Protein AF-A0A2M7BAM0-F1 (afdb_monomer_lite)

pLDDT: mean 93.55, std 6.72, range [64.44, 98.31]

Structure (mmCIF, N/CA/C/O backbone):
data_AF-A0A2M7BAM0-F1
#
_entry.id   AF-A0A2M7BAM0-F1
#
loop_
_atom_site.group_PDB
_atom_site.id
_atom_site.type_symbol
_atom_site.label_atom_id
_atom_site.label_alt_id
_atom_site.label_comp_id
_atom_site.label_asym_id
_atom_site.label_entity_id
_atom_site.label_seq_id
_atom_site.pdbx_PDB_ins_code
_atom_site.Cartn_x
_atom_site.Cartn_y
_atom_site.Cartn_z
_atom_site.occupancy
_atom_site.B_iso_or_equiv
_atom_site.auth_seq_id
_atom_site.auth_comp_id
_atom_site.auth_asym_id
_atom_site.auth_atom_id
_atom_site.pdbx_PDB_model_num
ATOM 1 N N . MET A 1 1 ? -12.198 2.699 -4.569 1.00 69.12 1 MET A N 1
ATOM 2 C CA . MET A 1 1 ? -11.039 1.884 -4.142 1.00 69.12 1 MET A CA 1
ATOM 3 C C . MET A 1 1 ? -11.074 1.755 -2.625 1.00 69.12 1 MET A C 1
ATOM 5 O O . MET A 1 1 ? -11.613 2.648 -1.986 1.00 69.12 1 MET A O 1
ATOM 9 N N . ASN A 1 2 ? -10.589 0.647 -2.051 1.00 89.81 2 ASN A N 1
ATOM 10 C CA . ASN A 1 2 ? -10.569 0.435 -0.593 1.00 89.81 2 ASN A CA 1
ATOM 11 C C . ASN A 1 2 ? -9.274 0.975 0.049 1.00 89.81 2 ASN A C 1
ATOM 13 O O . ASN A 1 2 ? -8.583 0.290 0.798 1.00 89.81 2 ASN A O 1
ATOM 17 N N . ASP A 1 3 ? -8.911 2.208 -0.272 1.00 94.56 3 ASP A N 1
ATOM 18 C CA . ASP A 1 3 ? -7.627 2.828 0.066 1.00 94.56 3 ASP A CA 1
ATOM 19 C C . ASP A 1 3 ? -7.725 3.891 1.163 1.00 94.56 3 ASP A C 1
ATOM 21 O O . ASP A 1 3 ? -6.706 4.414 1.590 1.00 94.56 3 ASP A O 1
ATOM 25 N N . ARG A 1 4 ? -8.923 4.191 1.672 1.00 95.38 4 ARG A N 1
ATOM 26 C CA . ARG A 1 4 ? -9.124 5.192 2.728 1.00 95.38 4 ARG A CA 1
ATOM 27 C C . ARG A 1 4 ? -10.186 4.780 3.740 1.00 95.38 4 ARG A C 1
ATOM 29 O O . ARG A 1 4 ? -10.958 3.858 3.476 1.00 95.38 4 ARG A O 1
ATOM 36 N N . VAL A 1 5 ? -10.187 5.433 4.893 1.00 94.94 5 VAL A N 1
ATOM 37 C CA . VAL A 1 5 ? -11.162 5.279 5.984 1.00 94.94 5 VAL A CA 1
ATOM 38 C C . VAL A 1 5 ? -11.566 6.686 6.444 1.00 94.94 5 VAL A C 1
ATOM 40 O O . VAL A 1 5 ? -10.683 7.544 6.505 1.00 94.94 5 VAL A O 1
ATOM 43 N N . PRO A 1 6 ? -12.853 6.975 6.717 1.00 96.06 6 PRO A N 1
ATOM 44 C CA . PRO A 1 6 ? -13.254 8.268 7.271 1.00 96.06 6 PRO A CA 1
ATOM 45 C C . PRO A 1 6 ? -12.536 8.559 8.592 1.00 96.06 6 PRO A C 1
ATOM 47 O O . PRO A 1 6 ? -12.412 7.673 9.437 1.00 96.06 6 PRO A O 1
ATOM 50 N N . GLU A 1 7 ? -12.080 9.797 8.777 1.00 95.00 7 GLU A N 1
ATOM 51 C CA . GLU A 1 7 ? -11.360 10.215 9.988 1.00 95.00 7 GLU A CA 1
ATOM 52 C C . GLU A 1 7 ? -12.178 9.964 11.266 1.00 95.00 7 GLU A C 1
ATOM 54 O O . GLU A 1 7 ? -11.636 9.503 12.269 1.00 95.00 7 GLU A O 1
ATOM 59 N N . GLU A 1 8 ? -13.488 10.218 11.222 1.00 94.62 8 GLU A N 1
ATOM 60 C CA . GLU A 1 8 ? -14.404 9.989 12.347 1.00 94.62 8 GLU A CA 1
ATOM 61 C C . GLU A 1 8 ? -14.418 8.516 12.769 1.00 94.62 8 GLU A C 1
ATOM 63 O O . GLU A 1 8 ? -14.233 8.207 13.943 1.00 94.62 8 GLU A O 1
ATOM 68 N N . THR A 1 9 ? -14.498 7.596 11.802 1.00 94.50 9 THR A N 1
ATOM 69 C CA . THR A 1 9 ? -14.446 6.151 12.063 1.00 94.50 9 THR A CA 1
ATOM 70 C C . THR A 1 9 ? -13.139 5.742 12.739 1.00 94.50 9 THR A C 1
ATOM 72 O O . THR A 1 9 ? -13.150 4.917 13.646 1.00 94.50 9 THR A O 1
ATOM 75 N N . VAL A 1 10 ? -12.006 6.320 12.328 1.00 92.94 10 VAL A N 1
ATOM 76 C CA . VAL A 1 10 ? -10.696 6.022 12.935 1.00 92.94 10 VAL A CA 1
ATOM 77 C C . VAL A 1 10 ? -10.641 6.501 14.387 1.00 92.94 10 VAL A C 1
ATOM 79 O O . VAL A 1 10 ? -10.149 5.773 15.249 1.00 92.94 10 VAL A O 1
ATOM 82 N N . LYS A 1 11 ? -11.166 7.701 14.668 1.00 90.06 11 LYS A N 1
ATOM 83 C CA . LYS A 1 11 ? -11.223 8.265 16.027 1.00 90.06 11 LYS A CA 1
ATOM 84 C C . LYS A 1 11 ? -12.086 7.426 16.969 1.00 90.06 11 LYS A C 1
ATOM 86 O O . LYS A 1 11 ? -11.747 7.300 18.141 1.00 90.06 11 LYS A O 1
ATOM 91 N N . GLU A 1 12 ? -13.175 6.858 16.462 1.00 92.75 12 GLU A N 1
ATOM 92 C CA . GLU A 1 12 ? -14.102 6.032 17.243 1.00 92.75 12 GLU A CA 1
ATOM 93 C C . GLU A 1 12 ? -13.599 4.599 17.457 1.00 92.75 12 GLU A C 1
ATOM 95 O O . GLU A 1 12 ? -13.770 4.043 18.540 1.00 92.75 12 GLU A O 1
ATOM 100 N N . ALA A 1 13 ? -12.976 3.995 16.440 1.00 87.81 13 ALA A N 1
ATOM 101 C CA . ALA A 1 13 ? -12.634 2.573 16.448 1.00 87.81 13 ALA A CA 1
ATOM 102 C C . ALA A 1 13 ? -11.482 2.211 17.402 1.00 87.81 13 ALA A C 1
ATOM 104 O O . ALA A 1 13 ? -11.405 1.067 17.848 1.00 87.81 13 ALA A O 1
ATOM 105 N N . ASN A 1 14 ? -10.590 3.161 17.721 1.00 83.19 14 ASN A N 1
ATOM 106 C CA . ASN A 1 14 ? -9.398 2.943 18.558 1.00 83.19 14 ASN A CA 1
ATOM 107 C C . ASN A 1 14 ? -8.575 1.697 18.145 1.00 83.19 14 ASN A C 1
ATOM 109 O O . ASN A 1 14 ? -8.032 0.971 18.981 1.00 83.19 14 ASN A O 1
ATOM 113 N N . GLU A 1 15 ? -8.511 1.428 16.839 1.00 89.44 15 GLU A N 1
ATOM 114 C CA . GLU A 1 15 ? -7.753 0.315 16.270 1.00 89.44 15 GLU A CA 1
ATOM 115 C C . GLU A 1 15 ? -6.288 0.703 16.003 1.00 89.44 15 GLU A C 1
ATOM 117 O O . GLU A 1 15 ? -5.985 1.878 15.768 1.00 89.44 15 GLU A O 1
ATOM 122 N N . PRO A 1 16 ? -5.356 -0.271 15.980 1.00 92.38 16 PRO A N 1
ATOM 123 C CA . PRO A 1 16 ? -3.987 -0.026 15.544 1.00 92.38 16 PRO A CA 1
ATOM 124 C C . PRO A 1 16 ? -3.931 0.598 14.144 1.00 92.38 16 PRO A C 1
ATOM 126 O O . PRO A 1 16 ? -4.597 0.147 13.217 1.00 92.38 16 PRO A O 1
ATOM 129 N N . SER A 1 17 ? -3.072 1.600 13.956 1.00 94.19 17 SER A N 1
ATOM 130 C CA . SER A 1 17 ? -2.849 2.235 12.651 1.00 94.19 17 SER A CA 1
ATOM 131 C C . SER A 1 17 ? -1.846 1.485 11.768 1.00 94.19 17 SER A C 1
ATOM 133 O O . SER A 1 17 ? -1.596 1.909 10.644 1.00 94.19 17 SER A O 1
ATOM 135 N 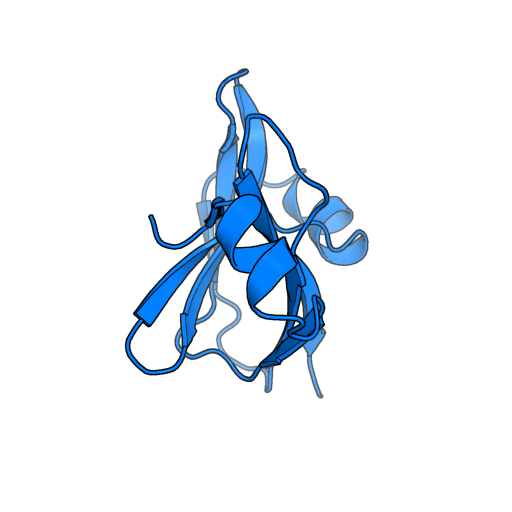N . LEU A 1 18 ? -1.255 0.386 12.247 1.00 96.94 18 LEU A N 1
ATOM 136 C CA . LEU A 1 18 ? -0.233 -0.381 11.538 1.00 96.94 18 LEU A CA 1
ATOM 137 C C . LEU A 1 18 ? -0.501 -1.880 11.663 1.00 96.94 18 LEU A C 1
ATOM 139 O O . LEU A 1 18 ? -0.610 -2.410 12.767 1.00 96.94 18 LEU A O 1
ATOM 143 N N . TYR A 1 19 ? -0.532 -2.566 10.523 1.00 97.38 19 TYR A N 1
ATOM 144 C CA . TYR A 1 19 ? -0.751 -4.006 10.447 1.00 97.38 19 TYR A CA 1
ATOM 145 C C . TYR A 1 19 ? 0.337 -4.687 9.629 1.00 97.38 19 TYR A C 1
ATOM 147 O O . TYR A 1 19 ? 0.720 -4.196 8.570 1.00 97.38 19 TYR A O 1
ATOM 155 N N . LEU A 1 20 ? 0.781 -5.859 10.085 1.00 97.62 20 LEU A N 1
ATOM 156 C CA . LEU A 1 20 ? 1.565 -6.792 9.280 1.00 97.62 20 LEU A CA 1
ATOM 157 C C . LEU A 1 20 ? 0.610 -7.796 8.627 1.00 97.62 20 LEU A C 1
ATOM 159 O O . LEU A 1 20 ? -0.146 -8.474 9.324 1.00 97.62 20 LEU A O 1
ATOM 163 N N . ILE A 1 21 ? 0.642 -7.902 7.300 1.00 96.88 21 ILE A N 1
ATOM 164 C CA . ILE A 1 21 ? -0.234 -8.799 6.539 1.00 96.88 21 ILE A CA 1
ATOM 165 C C . ILE A 1 21 ? 0.562 -9.664 5.566 1.00 96.88 21 ILE A C 1
ATOM 167 O O . ILE A 1 21 ? 1.609 -9.255 5.065 1.00 96.88 21 ILE A O 1
ATOM 171 N N . ARG A 1 22 ? 0.021 -10.843 5.247 1.00 95.69 22 ARG A N 1
ATOM 172 C CA . ARG A 1 22 ? 0.469 -11.662 4.117 1.00 95.69 22 ARG A CA 1
ATOM 173 C C . ARG A 1 22 ? -0.512 -11.469 2.955 1.00 95.69 22 ARG A C 1
ATOM 175 O O . ARG A 1 22 ? -1.643 -11.951 3.057 1.00 95.69 22 ARG A O 1
ATOM 182 N N . PRO A 1 23 ? -0.146 -10.724 1.899 1.00 95.62 23 PRO A N 1
ATOM 183 C CA . PRO A 1 23 ? -1.009 -10.531 0.741 1.00 95.62 23 PRO A CA 1
ATOM 184 C C . PRO A 1 23 ? -1.032 -11.766 -0.171 1.00 95.62 23 PRO A C 1
ATOM 186 O O . PRO A 1 23 ? -0.121 -12.591 -0.155 1.00 95.62 23 PRO A O 1
ATOM 189 N N . ALA A 1 24 ? -2.041 -11.838 -1.035 1.00 93.81 24 ALA A N 1
ATOM 190 C CA . ALA A 1 24 ? -2.082 -12.727 -2.191 1.00 93.81 24 ALA A CA 1
ATOM 191 C C . ALA A 1 24 ? -1.923 -11.922 -3.492 1.00 93.81 24 ALA A C 1
ATOM 193 O O . ALA A 1 24 ? -2.404 -10.791 -3.588 1.00 93.81 24 ALA A O 1
ATOM 194 N N . GLY A 1 25 ? -1.266 -12.506 -4.501 1.00 92.38 25 GLY A N 1
ATOM 195 C CA . GLY A 1 25 ? -1.170 -11.921 -5.847 1.00 92.38 25 GLY A CA 1
ATOM 196 C C . GLY A 1 25 ? -0.487 -10.549 -5.895 1.00 92.38 25 GLY A C 1
ATOM 197 O O . GLY A 1 25 ? -0.984 -9.642 -6.558 1.00 92.38 25 GLY A O 1
ATOM 198 N N . PHE A 1 26 ? 0.613 -10.374 -5.156 1.00 95.25 26 PHE A N 1
ATOM 199 C CA . PHE A 1 26 ? 1.303 -9.089 -5.040 1.00 95.25 26 PHE A CA 1
ATOM 200 C C . PHE A 1 26 ? 2.007 -8.672 -6.342 1.00 95.25 26 PHE A C 1
ATOM 202 O O . PHE A 1 26 ? 2.726 -9.450 -6.969 1.00 95.25 26 PHE A O 1
ATOM 209 N N . THR A 1 27 ? 1.831 -7.417 -6.745 1.00 96.62 27 THR A N 1
ATOM 210 C CA . THR A 1 27 ? 2.492 -6.805 -7.905 1.00 96.62 27 THR A CA 1
ATOM 211 C C . THR A 1 27 ? 2.746 -5.327 -7.636 1.00 96.62 27 THR A C 1
ATOM 213 O O . THR A 1 27 ? 1.847 -4.617 -7.184 1.00 96.62 27 THR A O 1
ATOM 216 N N . LEU A 1 28 ? 3.952 -4.847 -7.940 1.00 97.44 28 LEU A N 1
ATOM 217 C CA . LEU A 1 28 ? 4.239 -3.413 -7.963 1.00 97.44 28 LEU A CA 1
ATOM 218 C C . LEU A 1 28 ? 3.830 -2.830 -9.314 1.00 97.44 28 LEU A C 1
ATOM 220 O O . LEU A 1 28 ? 4.049 -3.445 -10.352 1.00 97.44 28 LEU A O 1
ATOM 224 N N . ILE A 1 29 ? 3.249 -1.640 -9.301 1.00 97.75 29 ILE A N 1
ATOM 225 C CA . ILE A 1 29 ? 2.809 -0.908 -10.484 1.00 97.75 29 ILE A CA 1
ATOM 226 C C . ILE A 1 29 ? 3.483 0.456 -10.463 1.00 97.75 29 ILE A C 1
ATOM 228 O O . ILE A 1 29 ? 3.328 1.203 -9.495 1.00 97.75 29 ILE A O 1
ATOM 232 N N . VAL A 1 30 ? 4.204 0.780 -11.531 1.00 97.94 30 VAL A N 1
ATOM 233 C CA . VAL A 1 30 ? 4.745 2.119 -11.776 1.00 97.94 30 VAL A CA 1
ATOM 234 C C . VAL A 1 30 ? 3.855 2.789 -12.812 1.00 97.94 30 VAL A C 1
ATOM 236 O O . VAL A 1 30 ? 3.616 2.244 -13.887 1.00 97.94 30 VAL A O 1
ATOM 239 N N . SER A 1 31 ? 3.296 3.937 -12.447 1.00 96.12 31 SER A N 1
ATOM 240 C CA . SER A 1 31 ? 2.341 4.703 -13.258 1.00 96.12 31 SER A CA 1
ATOM 241 C C . SER A 1 31 ? 2.340 6.155 -12.800 1.00 96.12 31 SER A C 1
ATOM 243 O O . SER A 1 31 ? 2.813 6.440 -11.699 1.00 96.12 31 SER A O 1
ATOM 245 N N . ASP A 1 32 ? 1.757 7.053 -13.583 1.00 94.06 32 ASP A N 1
ATOM 246 C CA . ASP A 1 32 ? 1.639 8.451 -13.178 1.00 94.06 32 ASP A CA 1
ATOM 247 C C . ASP A 1 32 ? 0.714 8.645 -11.958 1.00 94.06 32 ASP A C 1
ATOM 249 O O . ASP A 1 32 ? -0.244 7.897 -11.690 1.00 94.06 32 ASP A O 1
ATOM 253 N N . ASP A 1 33 ? 1.022 9.670 -11.168 1.00 90.62 33 ASP A N 1
ATOM 254 C CA . ASP A 1 33 ? 0.071 10.321 -10.281 1.00 90.62 33 ASP A CA 1
ATOM 255 C C . ASP A 1 33 ? -0.766 11.369 -11.037 1.00 90.62 33 ASP A C 1
ATOM 257 O O . ASP A 1 33 ? -0.697 11.498 -12.257 1.00 90.62 33 ASP A O 1
ATOM 261 N N . LEU A 1 34 ? -1.612 12.098 -10.306 1.00 86.62 34 LEU A N 1
ATOM 262 C CA . LEU A 1 34 ? -2.479 13.123 -10.897 1.00 86.62 34 LEU A CA 1
ATOM 263 C C . LEU A 1 34 ? -1.699 14.310 -11.486 1.00 86.62 34 LEU A C 1
ATOM 265 O O . LEU A 1 34 ? -2.240 15.016 -12.331 1.00 86.62 34 LEU A O 1
ATOM 269 N N . ASP A 1 35 ? -0.449 14.503 -11.064 1.00 90.44 35 ASP A N 1
ATOM 270 C CA . ASP A 1 35 ? 0.431 15.585 -11.505 1.00 90.44 35 ASP A CA 1
ATOM 271 C C . ASP A 1 35 ? 1.422 15.110 -12.590 1.00 90.44 35 ASP A C 1
ATOM 273 O O . ASP A 1 35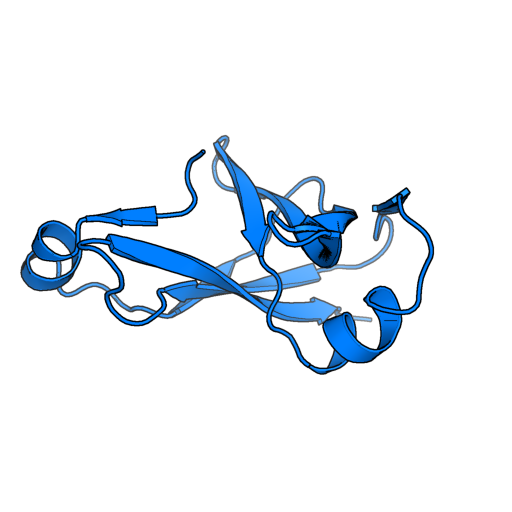 ? 2.336 15.848 -12.959 1.00 90.44 35 ASP A O 1
ATOM 277 N N . GLY A 1 36 ? 1.277 13.876 -13.095 1.00 89.06 36 GLY A N 1
ATOM 278 C CA . GLY A 1 36 ? 2.168 13.296 -14.105 1.00 89.06 36 GLY A CA 1
ATOM 279 C C . GLY A 1 36 ? 3.535 12.861 -13.566 1.00 89.06 36 GLY A C 1
ATOM 280 O O . GLY A 1 36 ? 4.480 12.708 -14.336 1.00 89.06 36 GLY A O 1
ATOM 281 N N . ARG A 1 37 ? 3.683 12.700 -12.245 1.00 89.81 37 ARG A N 1
ATOM 282 C CA . ARG A 1 37 ? 4.910 12.178 -11.630 1.00 89.81 37 ARG A CA 1
ATOM 283 C C . ARG A 1 37 ? 4.816 10.668 -11.491 1.00 89.81 37 ARG A C 1
ATOM 285 O O . ARG A 1 37 ? 3.767 10.145 -11.115 1.00 89.81 37 ARG A O 1
ATOM 292 N N . ASN A 1 38 ? 5.937 9.975 -11.677 1.00 92.62 38 ASN A N 1
ATOM 293 C CA . ASN A 1 38 ? 6.009 8.545 -11.399 1.00 92.62 38 ASN A CA 1
ATOM 294 C C . ASN A 1 38 ? 5.582 8.248 -9.960 1.00 92.62 38 ASN A C 1
ATOM 296 O O . ASN A 1 38 ? 6.049 8.870 -9.004 1.00 92.62 38 ASN A O 1
ATOM 300 N N . LYS A 1 39 ? 4.715 7.249 -9.812 1.00 95.94 39 LYS A N 1
ATOM 301 C CA . LYS A 1 39 ? 4.228 6.763 -8.531 1.00 95.94 39 LYS A CA 1
ATOM 302 C C . LYS A 1 39 ? 4.225 5.246 -8.501 1.00 95.94 39 LYS A C 1
ATOM 304 O O . LYS A 1 39 ? 3.744 4.584 -9.422 1.00 95.94 39 LYS A O 1
ATOM 309 N N . VAL A 1 40 ? 4.725 4.702 -7.395 1.00 98.00 40 VAL A N 1
ATOM 310 C CA . VAL A 1 40 ? 4.713 3.264 -7.134 1.00 98.00 40 VAL A CA 1
ATOM 311 C C . VAL A 1 40 ? 3.468 2.904 -6.327 1.00 98.00 40 VAL A C 1
ATOM 313 O O . VAL A 1 40 ? 3.189 3.484 -5.274 1.00 98.00 40 VAL A O 1
ATOM 316 N N . ARG A 1 41 ? 2.702 1.934 -6.822 1.00 97.75 41 ARG A N 1
ATOM 317 C CA . ARG A 1 41 ? 1.532 1.370 -6.144 1.00 97.75 41 ARG A CA 1
ATOM 318 C C . ARG A 1 41 ? 1.683 -0.141 -6.011 1.00 97.75 41 ARG A C 1
ATOM 320 O O . ARG A 1 41 ? 2.270 -0.788 -6.868 1.00 97.75 41 ARG A O 1
ATOM 327 N N . ALA A 1 42 ? 1.132 -0.711 -4.952 1.00 97.31 42 ALA A N 1
ATOM 328 C CA . ALA A 1 42 ? 1.072 -2.148 -4.736 1.00 97.31 42 ALA A CA 1
ATOM 329 C C . ALA A 1 42 ? -0.344 -2.647 -5.012 1.00 97.31 42 ALA A C 1
ATOM 331 O O . ALA A 1 42 ? -1.287 -2.221 -4.343 1.00 97.31 42 ALA A O 1
ATOM 332 N N . ARG A 1 43 ? -0.481 -3.569 -5.966 1.00 97.25 43 ARG A N 1
ATOM 333 C CA . ARG A 1 43 ? -1.712 -4.318 -6.222 1.00 97.25 43 ARG A CA 1
ATOM 334 C C . ARG A 1 43 ? -1.626 -5.677 -5.543 1.00 97.25 43 ARG A C 1
ATOM 336 O O . ARG A 1 43 ? -0.649 -6.393 -5.742 1.00 97.25 43 ARG A O 1
ATOM 343 N N . PHE A 1 44 ? -2.630 -6.019 -4.745 1.00 96.12 44 PHE A N 1
ATOM 344 C CA . PHE A 1 44 ? -2.710 -7.303 -4.046 1.00 96.12 44 PHE A CA 1
ATOM 345 C C . PHE A 1 44 ? -4.127 -7.581 -3.532 1.00 96.12 44 PHE A C 1
ATOM 347 O O . PHE A 1 44 ? -4.978 -6.691 -3.524 1.00 96.12 44 PHE A O 1
ATOM 354 N N .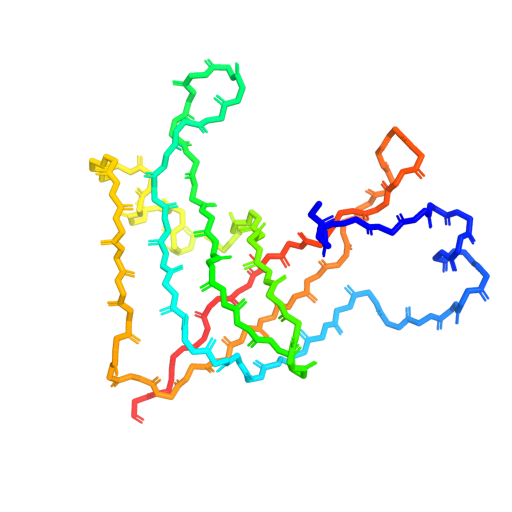 ALA A 1 45 ? -4.367 -8.800 -3.052 1.00 95.88 45 ALA A N 1
ATOM 355 C CA . ALA A 1 45 ? -5.565 -9.170 -2.310 1.00 95.88 45 ALA A CA 1
ATOM 356 C C . ALA A 1 45 ? -5.243 -9.508 -0.846 1.00 95.88 45 ALA A C 1
ATOM 358 O O . ALA A 1 45 ? -4.188 -10.063 -0.538 1.00 95.88 45 ALA A O 1
ATOM 359 N N . TYR A 1 46 ? -6.163 -9.193 0.063 1.00 95.94 46 TYR A N 1
ATOM 360 C CA . TYR A 1 46 ? -6.116 -9.610 1.465 1.00 95.94 46 TYR A CA 1
ATOM 361 C C . TYR A 1 46 ? -7.540 -9.868 1.962 1.00 95.94 46 TYR A C 1
ATOM 363 O O . TYR A 1 46 ? -8.391 -8.986 1.843 1.00 95.94 46 TYR A O 1
ATOM 371 N N . ARG A 1 47 ? -7.799 -11.074 2.496 1.00 94.12 47 ARG A N 1
ATOM 372 C CA . ARG A 1 47 ? -9.142 -11.537 2.915 1.00 94.12 47 ARG A CA 1
ATOM 373 C C . ARG A 1 47 ? -10.206 -11.275 1.836 1.00 94.12 47 ARG A C 1
ATOM 375 O O . ARG A 1 47 ? -11.154 -10.527 2.059 1.00 94.12 47 ARG A O 1
ATOM 382 N N . ASP A 1 48 ? -9.959 -11.797 0.633 1.00 92.00 48 ASP A N 1
ATOM 383 C CA . ASP A 1 48 ? -10.827 -11.685 -0.557 1.00 92.00 48 ASP A CA 1
ATOM 384 C C . ASP A 1 48 ? -11.103 -10.257 -1.057 1.00 92.00 48 ASP A C 1
ATOM 386 O O . ASP A 1 48 ? -11.883 -10.042 -1.983 1.00 92.00 48 ASP A O 1
ATOM 390 N N . THR A 1 49 ? -10.418 -9.260 -0.496 1.00 95.44 49 THR A N 1
ATOM 391 C CA . THR A 1 49 ? -10.557 -7.859 -0.886 1.00 95.44 49 THR A CA 1
ATOM 392 C C . THR A 1 49 ? -9.332 -7.406 -1.663 1.00 95.44 49 THR A C 1
ATOM 394 O O . THR A 1 49 ? -8.202 -7.576 -1.207 1.00 95.44 49 THR A O 1
ATOM 397 N N . SER A 1 50 ? -9.555 -6.809 -2.835 1.00 95.81 50 SER A N 1
ATOM 398 C CA . SER A 1 50 ? -8.485 -6.256 -3.670 1.00 95.81 50 SER A CA 1
ATOM 399 C C . SER A 1 50 ? -8.103 -4.841 -3.242 1.00 95.81 50 SER A C 1
ATOM 401 O O . SER A 1 50 ? -8.962 -3.996 -2.979 1.00 95.81 50 SER A O 1
ATOM 403 N N . TYR A 1 51 ? -6.802 -4.575 -3.242 1.00 97.56 51 TYR A N 1
ATOM 404 C CA . TYR A 1 51 ? -6.199 -3.302 -2.881 1.00 97.56 51 TYR A CA 1
ATOM 405 C C . TYR A 1 51 ? -5.249 -2.821 -3.976 1.00 97.56 51 TYR A C 1
ATOM 407 O O . TYR A 1 51 ? -4.580 -3.612 -4.640 1.00 97.56 51 TYR A O 1
ATOM 415 N N . LEU A 1 52 ? -5.191 -1.499 -4.131 1.00 97.25 52 LEU A N 1
ATOM 416 C CA . LEU A 1 52 ? -4.188 -0.793 -4.917 1.00 97.25 52 LEU A CA 1
ATOM 417 C C . LEU A 1 52 ? -3.713 0.393 -4.075 1.00 97.25 52 LEU A C 1
ATOM 419 O O . LEU A 1 52 ? -4.349 1.439 -4.054 1.00 97.25 52 LEU A O 1
ATOM 423 N N . LEU A 1 53 ? -2.653 0.204 -3.298 1.00 97.94 53 LEU A N 1
ATOM 424 C CA . LEU A 1 53 ? -2.213 1.196 -2.312 1.00 97.94 53 LEU A CA 1
ATOM 425 C C . LEU A 1 53 ? -0.944 1.894 -2.773 1.00 97.94 53 LEU A C 1
ATOM 427 O O . LEU A 1 53 ? -0.117 1.289 -3.450 1.00 97.94 53 LEU A O 1
ATOM 431 N N . SER A 1 54 ? -0.774 3.159 -2.389 1.00 97.19 54 SER A N 1
ATOM 432 C CA . SER A 1 54 ? 0.508 3.845 -2.592 1.00 97.19 54 SER A CA 1
ATOM 433 C C . SER A 1 54 ? 1.580 3.166 -1.740 1.00 97.19 54 SER A C 1
ATOM 435 O O . SER A 1 54 ? 1.316 2.815 -0.588 1.00 97.19 54 SER A O 1
ATOM 437 N N . VAL A 1 55 ? 2.765 2.971 -2.310 1.00 98.00 55 VAL A N 1
ATOM 438 C CA . VAL A 1 55 ? 3.924 2.442 -1.585 1.00 98.00 55 VAL A CA 1
ATOM 439 C C . VAL A 1 55 ? 4.758 3.616 -1.097 1.00 98.00 55 VAL A C 1
ATOM 441 O O . VAL A 1 55 ? 5.067 4.494 -1.889 1.00 98.00 55 VAL A O 1
ATOM 444 N N . THR A 1 56 ? 5.107 3.618 0.186 1.00 97.69 56 THR A N 1
ATOM 445 C CA . THR A 1 56 ? 5.978 4.623 0.821 1.00 97.69 56 THR A CA 1
ATOM 446 C C . THR A 1 56 ? 7.214 3.984 1.459 1.00 97.69 56 THR A C 1
ATOM 448 O O . THR A 1 56 ? 7.866 4.589 2.305 1.00 97.69 56 THR A O 1
ATOM 451 N N . ASP A 1 57 ? 7.505 2.729 1.108 1.00 97.62 57 ASP A N 1
ATOM 452 C CA . ASP A 1 57 ? 8.743 2.046 1.477 1.00 97.62 57 ASP A CA 1
ATOM 453 C C . ASP A 1 57 ? 9.924 2.723 0.751 1.00 97.62 57 ASP A C 1
ATOM 455 O O . ASP A 1 57 ? 9.983 2.657 -0.484 1.00 97.62 57 ASP A O 1
ATOM 459 N N . PRO A 1 58 ? 10.891 3.332 1.469 1.00 96.25 58 PRO A N 1
ATOM 460 C CA . PRO A 1 58 ? 11.986 4.068 0.836 1.00 96.25 58 PRO A CA 1
ATOM 461 C C . PRO A 1 58 ? 12.895 3.206 -0.049 1.00 96.25 58 PRO A C 1
ATOM 463 O O . PRO A 1 58 ? 13.510 3.713 -0.991 1.00 96.25 58 PRO A O 1
ATOM 466 N N . GLY A 1 59 ? 13.026 1.911 0.258 1.00 95.50 59 GLY A N 1
ATOM 467 C CA . GLY A 1 59 ? 13.804 0.968 -0.539 1.00 95.50 59 GLY A CA 1
ATOM 468 C C . GLY A 1 59 ? 13.117 0.677 -1.868 1.00 95.50 59 GLY A C 1
ATOM 469 O O . GLY A 1 59 ? 13.749 0.762 -2.922 1.00 95.50 59 GLY A O 1
ATOM 470 N N . ILE A 1 60 ? 11.809 0.413 -1.828 1.00 96.12 60 ILE A N 1
ATOM 471 C CA . ILE A 1 60 ? 11.007 0.207 -3.038 1.00 96.12 60 ILE A CA 1
ATOM 472 C C . ILE A 1 60 ? 10.936 1.487 -3.872 1.00 96.12 60 ILE A C 1
ATOM 474 O O . ILE A 1 60 ? 11.206 1.438 -5.071 1.00 96.12 60 ILE A O 1
ATOM 478 N N . GLU A 1 61 ? 10.629 2.638 -3.275 1.00 96.19 61 GLU A N 1
ATOM 479 C CA . GLU A 1 61 ? 10.539 3.906 -4.007 1.00 96.19 61 GLU A CA 1
ATOM 480 C C . GLU A 1 61 ? 11.841 4.225 -4.748 1.00 96.19 61 GLU A C 1
ATOM 482 O O . GLU A 1 61 ? 11.817 4.480 -5.953 1.00 96.19 61 GLU A O 1
ATOM 487 N N . ARG A 1 62 ? 12.995 4.103 -4.076 1.00 95.50 62 ARG A N 1
ATOM 488 C CA . ARG A 1 62 ? 14.313 4.328 -4.691 1.00 95.50 62 ARG A CA 1
ATOM 489 C C . ARG A 1 62 ? 14.550 3.449 -5.919 1.00 95.50 62 ARG A C 1
ATOM 491 O O . ARG A 1 62 ? 15.166 3.900 -6.881 1.00 95.50 62 ARG A O 1
ATOM 498 N N . THR A 1 63 ? 14.103 2.196 -5.886 1.00 94.81 63 THR A N 1
ATOM 499 C CA . THR A 1 63 ? 14.318 1.245 -6.984 1.00 94.81 63 THR A CA 1
ATOM 500 C C . THR A 1 63 ? 13.305 1.399 -8.116 1.00 94.81 63 THR A C 1
ATOM 502 O O . THR A 1 63 ? 13.669 1.198 -9.275 1.00 94.81 63 THR A O 1
ATOM 505 N N . TYR A 1 64 ? 12.046 1.717 -7.809 1.00 96.12 64 TYR A N 1
ATOM 506 C CA . TYR A 1 64 ? 10.945 1.628 -8.773 1.00 96.12 64 TYR A CA 1
ATOM 507 C C . TYR A 1 64 ? 10.481 2.976 -9.326 1.00 96.12 64 TYR A C 1
ATOM 509 O O . TYR A 1 64 ? 9.983 2.997 -10.446 1.00 96.12 64 TYR A O 1
ATOM 517 N N . LEU A 1 65 ? 10.696 4.102 -8.635 1.00 94.56 65 LEU A N 1
ATOM 518 C CA . LEU A 1 65 ? 10.340 5.424 -9.179 1.00 94.56 65 LEU A CA 1
ATOM 519 C C . LEU A 1 65 ? 11.122 5.782 -10.451 1.00 94.56 65 LEU A C 1
ATOM 521 O O . LEU A 1 65 ? 10.639 6.564 -11.265 1.00 94.56 65 LEU A O 1
ATOM 525 N N . MET A 1 66 ? 12.308 5.195 -10.632 1.00 93.69 66 MET A N 1
ATOM 526 C CA . MET A 1 66 ? 13.167 5.407 -11.803 1.00 93.69 66 MET A CA 1
ATOM 527 C C . MET A 1 66 ? 12.910 4.422 -12.947 1.00 93.69 66 MET A C 1
ATOM 529 O O . MET A 1 66 ? 13.594 4.486 -13.966 1.00 93.69 66 MET A O 1
ATOM 533 N N . LYS A 1 67 ? 11.993 3.468 -12.769 1.00 95.12 67 LYS A N 1
ATOM 534 C CA . LYS A 1 67 ? 11.646 2.501 -13.810 1.00 95.12 67 LYS A CA 1
ATOM 535 C C . LYS A 1 67 ? 10.570 3.066 -14.734 1.00 95.12 67 LYS A C 1
ATOM 537 O O . LYS A 1 67 ? 9.848 3.992 -14.369 1.00 95.12 67 LYS A O 1
ATOM 542 N N . ASP A 1 68 ? 10.470 2.469 -15.916 1.00 95.62 68 ASP A N 1
ATOM 543 C CA . ASP A 1 68 ? 9.389 2.753 -16.854 1.00 95.62 68 ASP A CA 1
ATOM 544 C C . ASP A 1 68 ? 8.024 2.404 -16.250 1.00 95.62 68 ASP A C 1
ATOM 546 O O . ASP A 1 68 ? 7.907 1.661 -15.272 1.00 95.62 68 ASP A O 1
ATOM 550 N N . HIS A 1 69 ? 6.963 2.934 -16.851 1.00 97.06 69 HIS A N 1
ATOM 551 C CA . HIS A 1 69 ? 5.615 2.520 -16.486 1.00 97.06 69 HIS A CA 1
ATOM 552 C C . HIS A 1 69 ? 5.416 1.038 -16.779 1.00 97.06 69 HIS A C 1
ATOM 554 O O . HIS A 1 69 ? 5.819 0.529 -17.826 1.00 97.06 69 HIS A O 1
ATOM 560 N N . GLY A 1 70 ? 4.756 0.344 -15.860 1.00 97.31 70 GLY A N 1
ATOM 561 C CA . GLY A 1 70 ? 4.507 -1.077 -16.020 1.00 97.31 70 GLY A CA 1
ATOM 562 C C . GLY A 1 70 ? 4.224 -1.804 -14.719 1.00 97.31 70 GLY A C 1
ATOM 563 O O . GLY A 1 70 ? 4.115 -1.217 -13.640 1.00 97.31 70 GLY A O 1
ATOM 564 N N . GLU A 1 71 ? 4.099 -3.119 -14.855 1.00 97.62 71 GLU A N 1
ATOM 565 C CA . GLU A 1 71 ? 3.851 -4.038 -13.755 1.00 97.62 71 GLU A CA 1
ATOM 566 C C . GLU A 1 71 ? 5.096 -4.879 -13.470 1.00 97.62 71 GLU A C 1
ATOM 568 O O . GLU A 1 71 ? 5.719 -5.443 -14.369 1.00 97.62 71 GLU A O 1
ATOM 573 N N . TYR A 1 72 ? 5.435 -4.985 -12.191 1.00 96.06 72 TYR A N 1
ATOM 574 C CA . TYR A 1 72 ? 6.598 -5.696 -11.682 1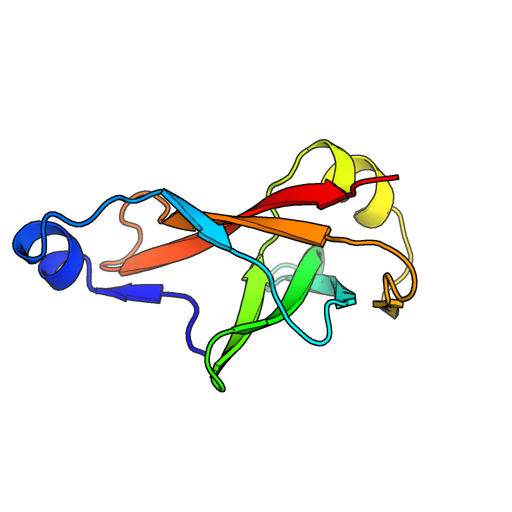.00 96.06 72 TYR A CA 1
ATOM 575 C C . TYR A 1 72 ? 6.130 -6.729 -10.654 1.00 96.06 72 TYR A C 1
ATO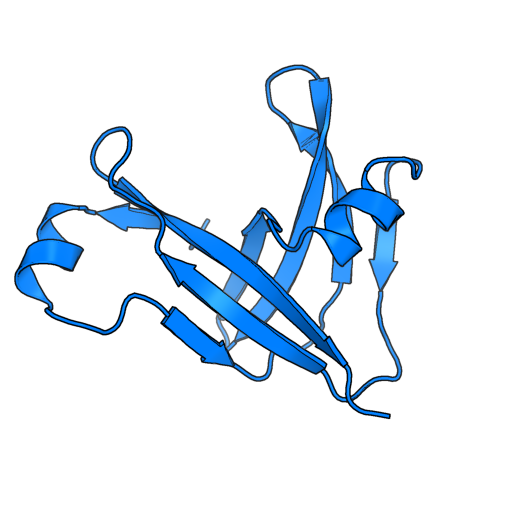M 577 O O . TYR A 1 72 ? 6.055 -6.440 -9.452 1.00 96.06 72 TYR A O 1
ATOM 585 N N . PRO A 1 73 ? 5.734 -7.925 -11.112 1.00 93.44 73 PRO A N 1
ATOM 586 C CA . PRO A 1 73 ? 5.260 -8.970 -10.223 1.00 93.44 73 PRO A CA 1
ATOM 587 C C . PRO A 1 73 ? 6.438 -9.582 -9.447 1.00 93.44 73 PRO A C 1
ATOM 589 O O . PRO A 1 73 ? 7.481 -9.903 -10.017 1.00 93.44 73 PRO A O 1
ATOM 592 N N . LEU A 1 74 ? 6.277 -9.763 -8.133 1.00 85.88 74 LEU A N 1
ATOM 593 C CA . LEU A 1 74 ? 7.282 -10.399 -7.271 1.00 85.88 74 LEU A CA 1
ATOM 594 C C . LEU A 1 74 ? 6.850 -11.841 -6.983 1.00 85.88 74 LEU A C 1
ATOM 596 O O . LEU A 1 74 ? 6.280 -12.133 -5.939 1.00 85.88 74 LEU A O 1
ATOM 600 N N . ILE A 1 75 ? 7.061 -12.728 -7.961 1.00 69.75 75 ILE A N 1
ATOM 601 C CA . ILE A 1 75 ? 6.335 -14.011 -8.058 1.00 69.75 75 ILE A CA 1
ATOM 602 C C . ILE A 1 75 ? 6.916 -15.128 -7.165 1.00 69.75 75 ILE A C 1
ATOM 604 O O . ILE A 1 75 ? 6.244 -16.120 -6.923 1.00 69.75 75 ILE A O 1
ATOM 608 N N . ASN A 1 76 ? 8.118 -14.976 -6.603 1.00 64.44 76 ASN A N 1
ATOM 609 C CA . ASN A 1 76 ? 8.845 -16.098 -5.982 1.00 64.44 76 ASN A CA 1
ATOM 610 C C . ASN A 1 76 ? 9.368 -15.808 -4.569 1.00 64.44 76 ASN A C 1
ATOM 612 O O . ASN A 1 76 ? 10.438 -16.290 -4.208 1.00 64.44 76 ASN A O 1
ATOM 616 N N . LYS A 1 77 ? 8.679 -14.974 -3.787 1.00 66.81 77 LYS A N 1
ATOM 617 C CA . LYS A 1 77 ? 9.129 -14.624 -2.435 1.00 66.81 77 LYS A CA 1
ATOM 618 C C . LYS A 1 77 ? 7.994 -14.760 -1.436 1.00 66.81 77 LYS A C 1
ATOM 620 O O . LYS A 1 77 ? 6.894 -14.271 -1.695 1.00 66.81 77 LYS A O 1
ATOM 625 N N . ASP A 1 78 ? 8.280 -15.368 -0.286 1.00 86.69 78 ASP A N 1
ATOM 626 C CA . ASP A 1 78 ? 7.427 -15.177 0.878 1.00 86.69 78 ASP A CA 1
ATOM 627 C C . ASP A 1 78 ? 7.523 -13.707 1.272 1.00 86.69 78 ASP A C 1
ATOM 629 O O . ASP A 1 78 ? 8.591 -13.187 1.600 1.00 86.69 78 ASP A O 1
ATOM 633 N N . LEU A 1 79 ? 6.400 -13.011 1.133 1.00 92.81 79 LEU A N 1
ATOM 634 C CA . LEU A 1 79 ? 6.341 -11.566 1.243 1.00 92.81 79 LEU A CA 1
ATOM 635 C C . LEU A 1 79 ? 5.261 -11.165 2.235 1.00 92.81 79 LEU A C 1
ATOM 637 O O . LEU A 1 79 ? 4.139 -11.675 2.217 1.00 92.81 79 LEU A O 1
ATOM 641 N N . TYR A 1 80 ? 5.622 -10.211 3.079 1.00 96.38 80 TYR A N 1
ATOM 642 C CA . TYR A 1 80 ? 4.737 -9.547 4.015 1.00 96.38 80 TYR A CA 1
ATOM 643 C C . TYR A 1 80 ? 4.725 -8.054 3.722 1.00 96.38 80 TYR A C 1
ATOM 645 O O . TYR A 1 80 ? 5.715 -7.482 3.266 1.00 96.38 80 TYR A O 1
ATOM 653 N N . LEU A 1 81 ? 3.595 -7.419 4.002 1.00 97.50 81 LEU A N 1
ATOM 654 C CA . LEU A 1 81 ? 3.454 -5.972 3.927 1.00 97.50 81 LEU A CA 1
ATOM 655 C C . LEU A 1 81 ? 3.214 -5.428 5.318 1.00 97.50 81 LEU A C 1
ATOM 657 O O . LEU A 1 81 ? 2.397 -5.984 6.057 1.00 97.50 81 LEU A O 1
ATOM 661 N N . THR A 1 82 ? 3.847 -4.306 5.638 1.00 98.12 82 THR A N 1
ATOM 662 C CA . THR A 1 82 ? 3.283 -3.426 6.657 1.00 98.12 82 THR A CA 1
ATOM 663 C C . THR A 1 82 ? 2.353 -2.440 5.963 1.00 98.12 82 THR A C 1
ATOM 665 O O . THR A 1 82 ? 2.753 -1.705 5.058 1.00 98.12 82 THR A O 1
ATOM 668 N N . VAL A 1 83 ? 1.079 -2.467 6.345 1.00 98.12 83 VAL A N 1
ATOM 669 C CA . VAL A 1 83 ? 0.076 -1.511 5.876 1.00 98.12 83 VAL A CA 1
ATOM 670 C C . VAL A 1 83 ? -0.189 -0.535 7.005 1.00 98.12 83 VAL A C 1
ATOM 672 O O . VAL A 1 83 ? -0.645 -0.941 8.076 1.00 98.12 83 VAL A O 1
ATOM 675 N N . SER A 1 84 ? 0.129 0.735 6.773 1.00 97.69 84 SER A N 1
ATOM 676 C CA . SER A 1 84 ? -0.132 1.817 7.713 1.00 97.69 84 SER A CA 1
ATOM 677 C C . SER A 1 84 ? -1.360 2.616 7.298 1.00 97.69 84 SER A C 1
ATOM 679 O O . SER A 1 84 ? -1.751 2.649 6.129 1.00 97.69 84 SER A O 1
ATOM 681 N N . LEU A 1 85 ? -1.963 3.276 8.273 1.00 97.12 85 LEU A N 1
ATOM 682 C CA . LEU A 1 85 ? -2.960 4.303 8.081 1.00 97.12 85 LEU A CA 1
ATOM 683 C C . LEU A 1 85 ? -2.278 5.660 8.293 1.00 97.12 85 LEU A C 1
ATOM 685 O O . LEU A 1 85 ? -1.722 5.915 9.360 1.00 97.12 85 LEU A O 1
ATOM 689 N N . GLY A 1 86 ? -2.269 6.496 7.256 1.00 95.50 86 GLY A N 1
ATOM 690 C CA . GLY A 1 86 ? -1.681 7.832 7.304 1.00 95.50 86 GLY A CA 1
ATOM 691 C C . GLY A 1 86 ? -2.468 8.792 8.193 1.00 95.50 86 GLY A C 1
ATOM 692 O O . GLY A 1 86 ? -3.590 8.500 8.613 1.00 95.50 86 GLY A O 1
ATOM 693 N N . GLU A 1 87 ? -1.885 9.960 8.449 1.00 94.69 87 GLU A N 1
ATOM 694 C CA . GLU A 1 87 ? -2.571 11.034 9.166 1.00 94.69 87 GLU A CA 1
ATOM 695 C C . GLU A 1 87 ? -3.824 11.513 8.408 1.00 94.69 87 GLU A C 1
ATOM 697 O O . GLU A 1 87 ? -3.912 11.349 7.182 1.00 94.69 87 GLU A O 1
ATOM 702 N N . PRO A 1 88 ? -4.803 12.108 9.114 1.00 95.62 88 PRO A N 1
ATOM 703 C CA . PRO A 1 88 ? -5.985 12.662 8.475 1.00 95.62 88 PRO A CA 1
ATOM 704 C C . PRO A 1 88 ? -5.637 13.703 7.406 1.00 95.62 88 PRO A C 1
ATOM 706 O O . PRO A 1 88 ? -4.922 14.672 7.652 1.00 95.62 88 PRO A O 1
ATOM 709 N N . PHE A 1 89 ? -6.198 13.526 6.214 1.00 95.31 89 PHE A N 1
ATOM 710 C CA . PHE A 1 89 ? -6.079 14.453 5.099 1.00 95.31 89 PHE A CA 1
ATOM 711 C C . PHE A 1 89 ? -7.407 14.523 4.343 1.00 95.31 89 PHE A C 1
ATOM 713 O O . PHE A 1 89 ? -7.923 13.514 3.855 1.00 95.31 89 PHE A O 1
ATOM 720 N N . ASN A 1 90 ? -7.977 15.724 4.239 1.00 95.31 90 ASN A N 1
ATOM 721 C CA . ASN A 1 90 ? -9.278 15.967 3.603 1.00 95.31 90 ASN A CA 1
ATOM 722 C C . ASN A 1 90 ? -10.417 15.076 4.151 1.00 95.31 90 ASN A C 1
ATOM 724 O O . ASN A 1 90 ? -11.243 14.588 3.381 1.00 95.31 90 ASN A O 1
ATOM 728 N N . GLY A 1 91 ? -10.451 14.850 5.471 1.00 95.88 91 GLY A N 1
ATOM 729 C CA . GLY A 1 91 ? -11.490 14.067 6.161 1.00 95.88 91 GLY A CA 1
ATOM 730 C C . GLY A 1 91 ? -11.313 12.545 6.101 1.00 95.88 91 GLY A C 1
ATOM 731 O O . GLY A 1 91 ? -12.205 11.801 6.511 1.00 95.88 91 GLY A O 1
ATOM 732 N N . TYR A 1 92 ? -10.176 12.062 5.595 1.00 97.25 92 TYR A N 1
ATOM 733 C CA . TYR A 1 92 ? -9.879 10.635 5.491 1.00 97.25 92 TYR A CA 1
ATOM 734 C C . TYR A 1 92 ? -8.468 10.315 5.959 1.00 97.25 92 TYR A C 1
ATOM 736 O O . TYR A 1 92 ? -7.547 11.100 5.756 1.00 97.25 92 TYR A O 1
ATOM 744 N N . CYS A 1 93 ? -8.281 9.102 6.463 1.00 96.81 93 CYS A N 1
ATOM 745 C CA . CYS A 1 93 ? -6.965 8.506 6.629 1.00 96.81 93 CYS A CA 1
ATOM 746 C C . CYS A 1 93 ? -6.731 7.477 5.512 1.00 96.81 93 CYS A C 1
ATOM 748 O O . CYS A 1 93 ? -7.599 6.642 5.231 1.00 96.81 93 CYS A O 1
ATOM 750 N N . TYR A 1 94 ? -5.576 7.539 4.849 1.00 96.94 94 TYR A N 1
ATOM 751 C CA . TYR A 1 94 ? -5.265 6.704 3.682 1.00 96.94 94 TYR A CA 1
ATOM 752 C C . TYR A 1 94 ? -4.415 5.498 4.073 1.00 96.94 94 TYR A C 1
ATOM 754 O O . TYR A 1 94 ? -3.487 5.613 4.868 1.00 96.94 94 TYR A O 1
ATOM 762 N N . LYS A 1 95 ? -4.723 4.338 3.497 1.00 97.88 95 LYS A N 1
ATOM 763 C CA . LYS A 1 95 ? -3.960 3.102 3.658 1.00 97.88 95 LYS A CA 1
ATOM 764 C C . LYS A 1 95 ? -2.735 3.148 2.744 1.00 97.88 95 LYS A C 1
ATOM 766 O O . LYS A 1 95 ? -2.861 3.405 1.545 1.00 97.88 95 LYS A O 1
ATOM 771 N N . LEU A 1 96 ? -1.564 2.865 3.296 1.00 98.25 96 LEU A N 1
ATOM 772 C CA . LEU A 1 96 ? -0.275 2.931 2.611 1.00 98.25 96 LEU A CA 1
ATOM 773 C C . LEU A 1 96 ? 0.483 1.627 2.834 1.00 98.25 96 LEU A C 1
ATOM 775 O O . LEU A 1 96 ? 0.421 1.053 3.917 1.00 98.25 96 LEU A O 1
ATOM 779 N N . VAL A 1 97 ? 1.220 1.160 1.828 1.00 98.31 97 VAL A N 1
ATOM 780 C CA . VAL A 1 97 ? 2.217 0.103 2.038 1.00 98.31 97 VAL A CA 1
ATOM 781 C C . VAL A 1 97 ? 3.486 0.771 2.548 1.00 98.31 97 VAL A C 1
ATOM 783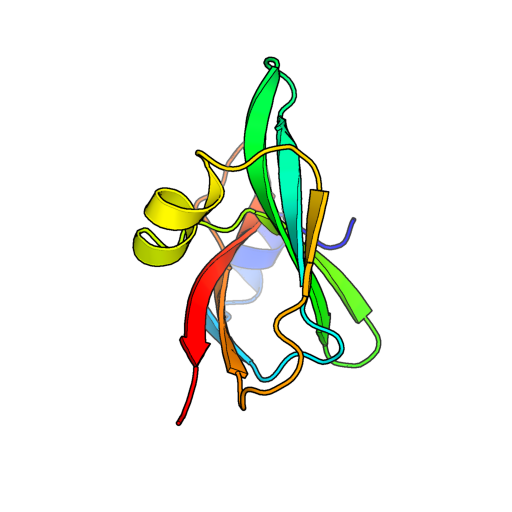 O O . VAL A 1 97 ? 4.220 1.384 1.773 1.00 98.31 97 VAL A O 1
ATOM 786 N N . ALA A 1 98 ? 3.710 0.674 3.856 1.00 98.31 98 ALA A N 1
ATOM 787 C CA . ALA A 1 98 ? 4.833 1.297 4.544 1.00 98.31 98 ALA A CA 1
ATOM 788 C C . ALA A 1 98 ? 6.132 0.492 4.399 1.00 98.31 98 ALA A C 1
ATOM 790 O O . ALA A 1 98 ? 7.209 1.082 4.394 1.00 98.31 98 ALA A O 1
ATOM 791 N N . ALA A 1 99 ? 6.036 -0.833 4.264 1.00 97.69 99 ALA A N 1
ATOM 792 C CA . ALA A 1 99 ? 7.173 -1.697 3.972 1.00 97.69 99 ALA A CA 1
ATOM 793 C C . ALA A 1 99 ? 6.766 -2.915 3.136 1.00 97.69 99 ALA A C 1
ATOM 795 O O . ALA A 1 99 ? 5.685 -3.484 3.330 1.00 97.69 99 ALA A O 1
ATOM 796 N N . VAL A 1 100 ? 7.669 -3.343 2.255 1.00 96.25 100 VAL A N 1
ATOM 797 C CA . VAL A 1 100 ? 7.610 -4.617 1.534 1.00 96.25 100 VAL A CA 1
ATOM 798 C C . VAL A 1 100 ? 8.733 -5.510 2.052 1.00 96.25 100 VAL A C 1
ATOM 800 O O . VAL A 1 100 ? 9.906 -5.290 1.765 1.00 96.25 100 VAL A O 1
ATOM 803 N N . ILE A 1 101 ? 8.375 -6.532 2.822 1.00 94.69 101 ILE A N 1
ATOM 804 C CA . ILE A 1 101 ? 9.329 -7.414 3.495 1.00 94.69 101 ILE A CA 1
ATOM 805 C C . ILE A 1 101 ? 9.361 -8.735 2.744 1.00 94.69 101 ILE A C 1
ATOM 807 O O . ILE A 1 101 ? 8.345 -9.420 2.664 1.00 94.69 101 ILE A O 1
ATOM 811 N N . THR A 1 102 ? 10.523 -9.106 2.217 1.00 90.62 102 THR A N 1
ATOM 812 C CA . THR A 1 102 ? 10.730 -10.410 1.586 1.00 90.62 102 THR A CA 1
ATOM 813 C C . THR A 1 102 ? 11.571 -11.300 2.481 1.00 90.62 102 THR A C 1
ATOM 815 O O . THR A 1 102 ? 12.615 -10.859 2.958 1.00 90.62 102 THR A O 1
ATOM 818 N N . ILE A 1 103 ? 11.139 -12.539 2.668 1.00 82.75 103 ILE A N 1
ATOM 819 C CA . ILE A 1 103 ? 11.900 -13.579 3.355 1.00 82.75 103 ILE A CA 1
ATOM 820 C C . ILE A 1 103 ? 12.583 -14.431 2.281 1.00 82.75 103 ILE A C 1
ATOM 822 O O . ILE A 1 103 ? 11.954 -14.779 1.277 1.00 82.75 103 ILE A O 1
ATOM 826 N N . GLU A 1 104 ? 13.878 -14.682 2.473 1.00 66.62 104 GLU A N 1
ATOM 827 C CA . GLU A 1 104 ? 14.696 -15.589 1.655 1.00 66.62 104 GLU A CA 1
ATOM 828 C C . GLU A 1 104 ? 14.781 -16.977 2.291 1.00 66.62 104 GLU A C 1
ATOM 830 O O . GLU A 1 104 ? 14.819 -17.050 3.543 1.00 66.62 104 GLU A O 1
#

Radius of gyration: 13.95 Å; chains: 1; bounding box: 29×32×35 Å

Secondary structure (DSSP, 8-state):
---EEEHHHHHHH---SEEEE--EEEEEEEEE-TTS-EEEEEEEEETTEEEEEEE--HHHHHHHTTSPSEEEE-TTSEEEEEEEEPPPBTTEEEEEEEEEEEE-

Sequence (104 aa):
MNDRVPEETVKEANEPSLYLIRPAGFTLIVSDDLDGRNKVRARFAYRDTSYLLSVTDPGIERTYLMKDHGEYPLINKDLYLTVSLGEPFNGYCYKLVAAVITIE

Foldseek 3Di:
DPFKDFPVCCVPVVDDQKDKDFWAFWKWFWDADPVRATFIWIWTDDPNDTDTAGEPAPVCCVVRSPDDGDIGTPDDFRWMFIWGFDDDDPRITTIYRDDIDTDD